Protein AF-A0A5E4IV40-F1 (afdb_monomer_lite)

Radius of gyration: 23.55 Å; chains: 1; bounding box: 46×29×74 Å

Structure (mmCIF, N/CA/C/O backbone):
data_AF-A0A5E4IV40-F1
#
_entry.id   AF-A0A5E4IV40-F1
#
loop_
_atom_site.group_PDB
_atom_site.id
_atom_site.type_symbol
_atom_site.label_atom_id
_atom_site.label_alt_id
_atom_site.label_comp_id
_atom_site.label_asym_id
_atom_site.label_entity_id
_atom_site.label_seq_id
_atom_site.pdbx_PDB_ins_code
_atom_site.Cartn_x
_atom_site.Cartn_y
_atom_site.Cartn_z
_atom_site.occupancy
_atom_site.B_iso_or_equiv
_atom_site.auth_seq_id
_atom_site.auth_comp_id
_atom_site.auth_asym_id
_atom_site.auth_atom_id
_atom_site.pdbx_PDB_model_num
ATOM 1 N N . MET A 1 1 ? -19.591 -18.361 14.832 1.00 48.00 1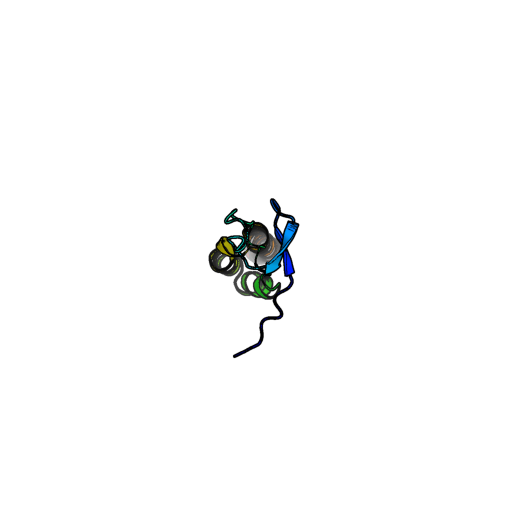 MET A N 1
ATOM 2 C CA . MET A 1 1 ? -19.425 -16.896 14.941 1.00 48.00 1 MET A CA 1
ATOM 3 C C . MET A 1 1 ? -18.053 -16.685 15.561 1.00 48.00 1 MET A C 1
ATOM 5 O O . MET A 1 1 ? -17.893 -17.111 16.696 1.00 48.00 1 MET A O 1
ATOM 9 N N . PRO A 1 2 ? -17.030 -16.241 14.809 1.00 50.62 2 PRO A N 1
ATOM 10 C CA . PRO A 1 2 ? -15.680 -16.160 15.350 1.00 50.62 2 PRO A CA 1
ATOM 11 C C . PRO A 1 2 ? -15.637 -15.061 16.412 1.00 50.62 2 PRO A C 1
ATOM 13 O O . PRO A 1 2 ? -16.055 -13.932 16.163 1.00 50.62 2 PRO A O 1
ATOM 16 N N . GLU A 1 3 ? -15.180 -15.424 17.605 1.00 53.84 3 GLU A N 1
ATOM 17 C CA . GLU A 1 3 ? -14.955 -14.494 18.701 1.00 53.84 3 GLU A CA 1
ATOM 18 C C . GLU A 1 3 ? -13.810 -13.548 18.326 1.00 53.84 3 GLU A C 1
ATOM 20 O O . GLU A 1 3 ? -12.628 -13.895 18.351 1.00 53.84 3 GLU A O 1
ATOM 25 N N . GLU A 1 4 ? -14.176 -12.336 17.920 1.00 58.66 4 GLU A N 1
ATOM 26 C CA . GLU A 1 4 ? -13.263 -11.210 17.803 1.00 58.66 4 GLU A CA 1
ATOM 27 C C . GLU A 1 4 ? -12.733 -10.905 19.208 1.00 58.66 4 GLU A C 1
ATOM 29 O O . GLU A 1 4 ? -13.474 -10.403 20.050 1.00 58.66 4 GLU A O 1
ATOM 34 N N . LYS A 1 5 ? -11.457 -11.210 19.482 1.00 55.06 5 LYS A N 1
ATOM 35 C CA . LYS A 1 5 ? -10.761 -10.728 20.686 1.00 55.06 5 LYS A CA 1
ATOM 36 C C . LYS A 1 5 ? -10.684 -9.198 20.631 1.00 55.06 5 LYS A C 1
ATOM 38 O O . LYS A 1 5 ? -9.691 -8.629 20.178 1.00 55.06 5 LYS A O 1
ATOM 43 N N . GLY A 1 6 ? -11.765 -8.535 21.032 1.00 65.25 6 GLY A N 1
ATOM 44 C CA . GLY A 1 6 ? -11.840 -7.093 21.192 1.00 65.25 6 GLY A CA 1
ATOM 45 C C . GLY A 1 6 ? -10.931 -6.687 22.340 1.00 65.25 6 GLY A C 1
ATOM 46 O O . GLY A 1 6 ? -11.158 -7.075 23.481 1.00 65.25 6 GLY A O 1
ATOM 47 N N . GLY A 1 7 ? -9.861 -5.953 22.037 1.00 84.31 7 GLY A N 1
ATOM 48 C CA . GLY A 1 7 ? -9.101 -5.266 23.079 1.00 84.31 7 GLY A CA 1
ATOM 49 C C . GLY A 1 7 ? -9.976 -4.217 23.767 1.00 84.31 7 GLY A C 1
ATOM 50 O O . GLY A 1 7 ? -10.994 -3.799 23.215 1.00 84.31 7 GLY A O 1
ATOM 51 N N . THR A 1 8 ? -9.575 -3.757 24.946 1.00 90.56 8 THR A N 1
ATOM 52 C CA . THR A 1 8 ? -10.209 -2.619 25.619 1.00 90.56 8 THR A CA 1
ATOM 53 C C . THR A 1 8 ? -9.346 -1.366 25.469 1.00 90.56 8 THR A C 1
ATOM 55 O O . THR A 1 8 ? -8.137 -1.434 25.234 1.00 90.56 8 THR A O 1
ATOM 58 N N . LYS A 1 9 ? -9.980 -0.195 25.524 1.00 92.12 9 LYS A N 1
ATOM 59 C CA . LYS A 1 9 ? -9.325 1.119 25.569 1.00 92.12 9 LYS A CA 1
ATOM 60 C C . LYS A 1 9 ? -9.985 1.971 26.647 1.00 92.12 9 LYS A C 1
ATOM 62 O O . LYS A 1 9 ? -11.107 1.692 27.060 1.00 92.12 9 LYS A O 1
ATOM 67 N N . TYR A 1 10 ? -9.318 3.034 27.075 1.00 95.00 10 TYR A N 1
ATOM 68 C CA . TYR A 1 10 ? -9.891 3.979 28.031 1.00 95.00 10 TYR A CA 1
ATOM 69 C C . TYR A 1 10 ? -10.547 5.152 27.308 1.00 95.00 10 TYR A C 1
ATOM 71 O O . TYR A 1 10 ? -10.017 5.666 26.322 1.00 95.00 10 TYR A O 1
ATOM 79 N N . CYS A 1 11 ? -11.707 5.579 27.804 1.00 95.94 11 CYS A N 1
ATOM 80 C CA . CYS A 1 11 ? -12.383 6.777 27.324 1.00 95.94 11 CYS A CA 1
ATOM 81 C C . CYS A 1 11 ? -11.500 8.011 27.554 1.00 95.94 11 CYS A C 1
ATOM 83 O O . CYS A 1 11 ? -11.114 8.288 28.690 1.00 95.94 11 CYS A O 1
ATOM 85 N N . SER A 1 12 ? -11.267 8.797 26.500 1.00 94.81 12 SER A N 1
ATOM 86 C CA . SER A 1 12 ? -10.452 10.022 26.552 1.00 94.81 12 SER A CA 1
ATOM 87 C C . SER A 1 12 ? -11.012 11.134 27.448 1.00 94.81 12 SER A C 1
ATOM 89 O O . SER A 1 12 ? -10.288 12.072 27.760 1.00 94.81 12 SER A O 1
ATOM 91 N N . ASN A 1 13 ? -12.286 11.046 27.851 1.00 95.94 13 ASN A N 1
ATOM 92 C CA . ASN A 1 13 ? -12.946 12.052 28.687 1.00 95.94 13 ASN A CA 1
ATOM 93 C C . ASN A 1 13 ? -13.137 11.599 30.145 1.00 95.94 13 ASN A C 1
ATOM 95 O O . ASN A 1 13 ? -12.755 12.304 31.068 1.00 95.94 13 ASN A O 1
ATOM 99 N N . CYS A 1 14 ? -13.743 10.427 30.370 1.00 96.69 14 CYS A N 1
ATOM 100 C CA . CYS A 1 14 ? -14.111 9.975 31.721 1.00 96.69 14 CYS A CA 1
ATOM 101 C C . CYS A 1 14 ? -13.218 8.866 32.295 1.00 96.69 14 CYS A C 1
ATOM 103 O O . CYS A 1 14 ? -13.449 8.437 33.421 1.00 96.69 14 CYS A O 1
ATOM 105 N N . GLY A 1 15 ? -12.256 8.346 31.524 1.00 94.62 15 GLY A N 1
ATOM 106 C CA . GLY A 1 15 ? -11.348 7.288 31.977 1.00 94.62 15 GLY A CA 1
ATOM 107 C C . GLY A 1 15 ? -11.985 5.904 32.152 1.00 94.62 15 GLY A C 1
ATOM 108 O O . GLY A 1 15 ? -11.312 4.988 32.606 1.00 94.62 15 GLY A O 1
ATOM 109 N N . ALA A 1 16 ? -13.260 5.715 31.793 1.00 95.94 16 ALA A N 1
ATOM 110 C CA . ALA A 1 16 ? -13.890 4.397 31.840 1.00 95.94 16 ALA A CA 1
ATOM 111 C C . ALA A 1 16 ? -13.254 3.437 30.820 1.00 95.94 16 ALA A C 1
ATOM 113 O O . ALA A 1 16 ? -12.992 3.832 29.681 1.00 95.94 16 ALA A O 1
ATOM 114 N N . GLU A 1 17 ? -13.061 2.178 31.212 1.00 94.69 17 GLU A N 1
ATOM 115 C CA . GLU A 1 17 ? -12.677 1.105 30.295 1.00 94.69 17 GLU A CA 1
ATOM 116 C C . GLU A 1 17 ? -13.856 0.756 29.374 1.00 94.69 17 GLU A C 1
ATOM 118 O O . GLU A 1 17 ? -14.987 0.552 29.827 1.00 94.69 17 GLU A O 1
ATOM 123 N N . ILE A 1 18 ? -13.598 0.754 28.068 1.00 93.44 18 ILE A N 1
ATOM 124 C CA . ILE A 1 18 ? -14.577 0.539 27.001 1.00 93.44 18 ILE A CA 1
ATOM 125 C C . ILE A 1 18 ? -13.993 -0.386 25.928 1.00 93.44 18 ILE A C 1
ATOM 127 O O . ILE A 1 18 ? -12.779 -0.558 25.822 1.00 93.44 18 ILE A O 1
ATOM 131 N N . ASP A 1 19 ? -14.854 -0.957 25.088 1.00 91.19 19 ASP A N 1
ATOM 132 C CA . ASP A 1 19 ? -14.426 -1.764 23.942 1.00 91.19 19 ASP A CA 1
ATOM 133 C C . ASP A 1 19 ? -13.541 -0.944 22.976 1.00 91.19 19 ASP A C 1
ATOM 135 O O . ASP A 1 19 ? -13.816 0.229 22.696 1.00 91.19 19 ASP A O 1
ATOM 139 N N . ALA A 1 20 ? -12.475 -1.539 22.430 1.00 89.62 20 ALA A N 1
ATOM 140 C CA . ALA A 1 20 ? -11.563 -0.850 21.514 1.00 89.62 20 ALA A CA 1
ATOM 141 C C . ALA A 1 20 ? -12.269 -0.303 20.262 1.00 89.62 20 ALA A C 1
ATOM 143 O O . ALA A 1 20 ? -11.868 0.738 19.730 1.00 89.62 20 ALA A O 1
ATOM 144 N N . LYS A 1 21 ? -13.339 -0.956 19.803 1.00 88.62 21 LYS A N 1
ATOM 145 C CA . LYS A 1 21 ? -14.142 -0.545 18.647 1.00 88.62 21 LYS A CA 1
ATOM 146 C C . LYS A 1 21 ? -15.272 0.414 19.014 1.00 88.62 21 LYS A C 1
ATOM 148 O O . LYS A 1 21 ? -15.930 0.915 18.103 1.00 88.62 21 LYS A O 1
ATOM 153 N N . ALA A 1 22 ? -15.487 0.712 20.298 1.00 90.69 22 ALA A N 1
ATOM 154 C CA . ALA A 1 22 ? -16.501 1.671 20.717 1.00 90.69 22 ALA A CA 1
ATOM 155 C C . ALA A 1 22 ? -16.239 3.040 20.068 1.00 90.69 22 ALA A C 1
ATOM 157 O O . ALA A 1 22 ? -15.171 3.638 20.249 1.00 90.69 22 ALA A O 1
ATOM 158 N N . VAL A 1 23 ? -17.225 3.510 19.299 1.00 92.75 23 VAL A N 1
ATOM 159 C CA . VAL A 1 23 ? -17.247 4.842 18.667 1.00 92.75 23 VAL A CA 1
ATOM 160 C C . VAL A 1 23 ? -17.848 5.879 19.614 1.00 92.75 23 VAL A C 1
ATOM 162 O O . VAL A 1 23 ? -17.511 7.052 19.533 1.00 92.75 23 VAL A O 1
ATOM 165 N N . VAL A 1 24 ? -18.699 5.456 20.549 1.00 94.62 24 VAL A N 1
ATOM 166 C CA . VAL A 1 24 ? -19.303 6.313 21.576 1.00 94.62 24 VAL A CA 1
ATOM 167 C C . VAL A 1 24 ? -19.120 5.643 22.931 1.00 94.62 24 VAL A C 1
ATOM 169 O O . VAL A 1 24 ? -19.359 4.443 23.065 1.00 94.62 24 VAL A O 1
ATOM 172 N N . CYS A 1 25 ? -18.678 6.400 23.936 1.00 96.00 25 CYS A N 1
ATOM 173 C CA . CYS A 1 25 ? -18.563 5.882 25.296 1.00 96.00 25 CYS A CA 1
ATOM 174 C C . CYS A 1 25 ? -19.964 5.656 25.899 1.00 96.00 25 CYS A C 1
ATOM 176 O O . CYS A 1 25 ? -20.707 6.628 26.039 1.00 96.00 25 CYS A O 1
ATOM 178 N N . PRO A 1 26 ? -20.326 4.436 26.344 1.00 94.62 26 PRO A N 1
ATOM 179 C CA . PRO A 1 26 ? -21.644 4.166 26.925 1.00 94.62 26 PRO A CA 1
ATOM 180 C C . PRO A 1 26 ? -21.842 4.807 28.308 1.00 94.62 26 PRO A C 1
ATOM 182 O O . PRO A 1 26 ? -22.965 4.860 28.796 1.00 94.62 26 PRO A O 1
ATOM 185 N N . LYS A 1 27 ? -20.768 5.293 28.953 1.00 95.62 27 LYS A N 1
ATOM 186 C CA . LYS A 1 27 ? -20.846 5.939 30.274 1.00 95.62 27 LYS A CA 1
ATOM 187 C C . LYS A 1 27 ? -21.048 7.451 30.218 1.00 95.62 27 LYS A C 1
ATOM 189 O O . LYS A 1 27 ? -21.723 7.987 31.084 1.00 95.62 27 LYS A O 1
ATOM 194 N N . CYS A 1 28 ? -20.439 8.143 29.254 1.00 96.69 28 CYS A N 1
ATOM 195 C CA . CYS A 1 28 ? -20.491 9.612 29.186 1.00 96.69 28 CYS A CA 1
ATOM 196 C C . CYS A 1 28 ? -20.967 10.177 27.842 1.00 96.69 28 CYS A C 1
ATOM 198 O O . CYS A 1 28 ? -21.125 11.386 27.727 1.00 96.69 28 CYS 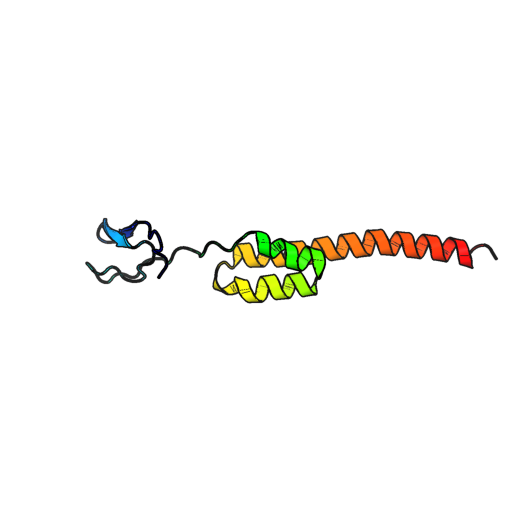A O 1
ATOM 200 N N . GLY A 1 29 ? -21.161 9.345 26.816 1.00 94.25 29 GLY A N 1
ATOM 201 C CA . GLY A 1 29 ? -21.667 9.771 25.508 1.00 94.25 29 GLY A CA 1
ATOM 202 C C . GLY A 1 29 ? -20.649 10.458 24.589 1.00 94.25 29 GLY A C 1
ATOM 203 O O . GLY A 1 29 ? -20.987 10.770 23.452 1.00 94.25 29 GLY A O 1
ATOM 204 N N . VAL A 1 30 ? -19.401 10.672 25.024 1.00 96.69 30 VAL A N 1
ATOM 205 C CA . VAL A 1 30 ? -18.372 11.309 24.180 1.00 96.69 30 VAL A CA 1
ATOM 206 C C . VAL A 1 30 ? -17.893 10.356 23.083 1.00 96.69 30 VAL A C 1
ATOM 208 O O . VAL A 1 30 ? -17.581 9.189 23.349 1.00 96.69 30 VAL A O 1
ATOM 211 N N . ALA A 1 31 ? -17.803 10.872 21.853 1.00 94.81 31 ALA A N 1
ATOM 212 C CA . ALA A 1 31 ? -17.273 10.152 20.701 1.00 94.81 31 ALA A CA 1
ATOM 213 C C . ALA A 1 31 ? -15.795 9.785 20.901 1.00 94.81 31 ALA A C 1
ATOM 215 O O . ALA A 1 31 ? -15.010 10.549 21.459 1.00 94.81 31 ALA A O 1
ATOM 216 N N . GLN A 1 32 ? -15.416 8.598 20.448 1.00 94.81 32 GLN A N 1
ATOM 217 C CA . GLN A 1 32 ? -14.085 8.032 20.598 1.00 94.81 32 GLN A CA 1
ATOM 218 C C . GLN A 1 32 ? -13.485 7.758 19.225 1.00 94.81 32 GLN A C 1
ATOM 220 O O . GLN A 1 32 ? -14.184 7.385 18.281 1.00 94.81 32 GLN A O 1
ATOM 225 N N . HIS A 1 33 ? -12.165 7.901 19.123 1.00 89.12 33 HIS A N 1
ATOM 226 C CA . HIS A 1 33 ? -11.456 7.567 17.897 1.00 89.12 33 HIS A CA 1
ATOM 227 C C . HIS A 1 33 ? -11.583 6.062 17.620 1.00 89.12 33 HIS A C 1
ATOM 229 O O . HIS A 1 33 ? -11.307 5.226 18.493 1.00 89.12 33 HIS A O 1
ATOM 235 N N . LYS A 1 34 ? -12.039 5.716 16.415 1.00 83.56 34 LYS A N 1
ATOM 236 C CA . LYS A 1 34 ? -12.073 4.332 15.946 1.00 83.56 34 LYS A CA 1
ATOM 237 C C . LYS A 1 34 ? -10.642 3.937 15.565 1.00 83.56 34 LYS A C 1
ATOM 239 O O . LYS A 1 34 ? -10.033 4.664 14.790 1.00 83.56 34 LYS A O 1
ATOM 244 N N . PRO A 1 35 ? -10.100 2.826 16.087 1.00 81.62 35 PRO A N 1
ATOM 245 C CA . PRO A 1 35 ? -8.775 2.377 15.687 1.00 81.62 35 PRO A CA 1
ATOM 246 C C . PRO A 1 35 ? -8.764 2.026 14.196 1.00 81.62 35 PRO A C 1
ATOM 248 O O . PRO A 1 35 ? -9.715 1.414 13.699 1.00 81.62 35 PRO A O 1
ATOM 251 N N . ASP A 1 36 ? -7.680 2.389 13.508 1.00 84.81 36 ASP A N 1
ATOM 252 C CA . ASP A 1 36 ? -7.453 1.989 12.121 1.00 84.81 36 ASP A CA 1
ATOM 253 C C . ASP A 1 36 ? -7.504 0.469 11.989 1.00 84.81 36 ASP A C 1
ATOM 255 O O . ASP A 1 36 ? -6.953 -0.283 12.805 1.00 84.81 36 ASP A O 1
ATOM 259 N N . GLU A 1 37 ? -8.143 -0.004 10.925 1.00 86.56 37 GLU A N 1
ATOM 260 C CA . GLU A 1 37 ? -8.241 -1.432 10.705 1.00 86.56 37 GLU A CA 1
ATOM 261 C C . GLU A 1 37 ? -6.904 -1.978 10.193 1.00 86.56 37 GLU A C 1
ATOM 263 O O . GLU A 1 37 ? -6.247 -1.412 9.309 1.00 86.56 37 GLU A O 1
ATOM 268 N N . LYS A 1 38 ? -6.475 -3.110 10.757 1.00 86.94 38 LYS A N 1
ATOM 269 C CA . LYS A 1 38 ? -5.256 -3.782 10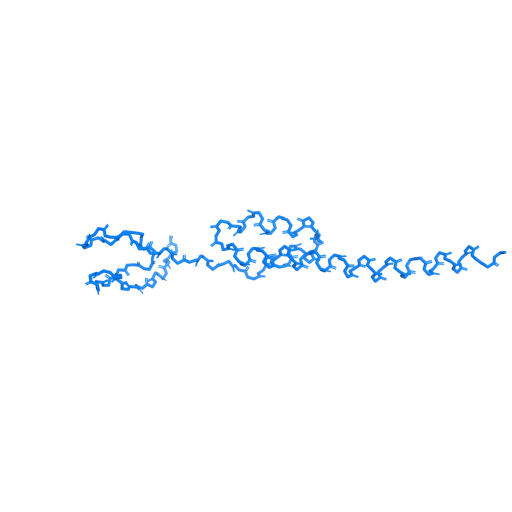.309 1.00 86.94 38 LYS A CA 1
ATOM 270 C C . LYS A 1 38 ? -5.517 -4.443 8.962 1.00 86.94 38 LYS A C 1
ATOM 272 O O . LYS A 1 38 ? -6.061 -5.538 8.880 1.00 86.94 38 LYS A O 1
ATOM 277 N N . VAL A 1 39 ? -5.081 -3.789 7.894 1.00 89.31 39 VAL A N 1
ATOM 278 C CA . VAL A 1 39 ? -5.080 -4.379 6.554 1.00 89.31 39 VAL A CA 1
ATOM 279 C C . VAL A 1 39 ? -3.898 -5.345 6.429 1.00 89.31 39 VAL A C 1
ATOM 281 O O . VAL A 1 39 ? -2.769 -4.995 6.776 1.00 89.31 39 VAL A O 1
ATOM 284 N N . SER A 1 40 ? -4.125 -6.558 5.926 1.00 91.00 40 SER A N 1
ATOM 285 C CA . SER A 1 40 ? -3.079 -7.574 5.736 1.00 91.00 40 SER A CA 1
ATOM 286 C C . SER A 1 40 ? -2.019 -7.138 4.720 1.00 91.00 40 SER A C 1
ATOM 288 O O . SER A 1 40 ? -2.325 -6.504 3.712 1.00 91.00 40 SER A O 1
ATOM 290 N N . SER A 1 41 ? -0.757 -7.512 4.948 1.00 90.75 41 SER A N 1
ATOM 291 C CA . SER A 1 41 ? 0.337 -7.219 4.005 1.00 90.75 41 SER A CA 1
ATOM 292 C C . SER A 1 41 ? 0.290 -8.064 2.724 1.00 90.75 41 SER A C 1
ATOM 294 O O . SER A 1 41 ? 0.983 -7.743 1.768 1.00 90.75 41 SER A O 1
ATOM 296 N N . LEU A 1 42 ? -0.570 -9.087 2.647 1.00 93.88 42 LEU A N 1
ATOM 297 C CA . LEU A 1 42 ? -0.763 -9.880 1.424 1.00 93.88 42 LEU A CA 1
ATOM 298 C C . LEU A 1 42 ? -1.254 -9.044 0.235 1.00 93.88 42 LEU A C 1
ATOM 300 O O . LEU A 1 42 ? -1.026 -9.416 -0.910 1.00 93.88 42 LEU A O 1
ATOM 304 N N . TRP A 1 43 ? -1.872 -7.889 0.485 1.00 94.69 43 TRP A N 1
ATOM 305 C CA . TRP A 1 43 ? -2.319 -6.989 -0.575 1.00 94.69 43 TRP A CA 1
ATOM 306 C C . TRP A 1 43 ? -1.194 -6.448 -1.464 1.00 94.69 43 TRP A C 1
ATOM 308 O O . TRP A 1 43 ? -1.489 -6.018 -2.571 1.00 94.69 43 TRP A O 1
ATOM 318 N N . TYR A 1 44 ? 0.076 -6.518 -1.043 1.00 93.88 44 TYR A N 1
ATOM 319 C CA . TYR A 1 44 ? 1.223 -6.186 -1.899 1.00 93.88 44 TYR A CA 1
ATOM 320 C C . TYR A 1 44 ? 1.470 -7.212 -3.018 1.00 93.88 44 TYR A C 1
ATOM 322 O O . TYR A 1 44 ? 2.121 -6.886 -4.007 1.00 93.88 44 TYR A O 1
ATOM 330 N N . LEU A 1 45 ? 0.920 -8.427 -2.914 1.00 93.94 45 LEU A N 1
ATOM 331 C CA . LEU A 1 45 ? 1.024 -9.432 -3.976 1.00 93.94 45 LEU A CA 1
ATOM 332 C C . LEU A 1 45 ? 0.215 -9.032 -5.216 1.00 93.94 45 LEU A C 1
ATOM 334 O O . LEU A 1 45 ? 0.611 -9.329 -6.336 1.00 93.94 45 LEU A O 1
ATOM 338 N N . VAL A 1 46 ? -0.892 -8.311 -5.035 1.00 95.00 46 VAL A N 1
ATOM 339 C CA . VAL A 1 46 ? -1.740 -7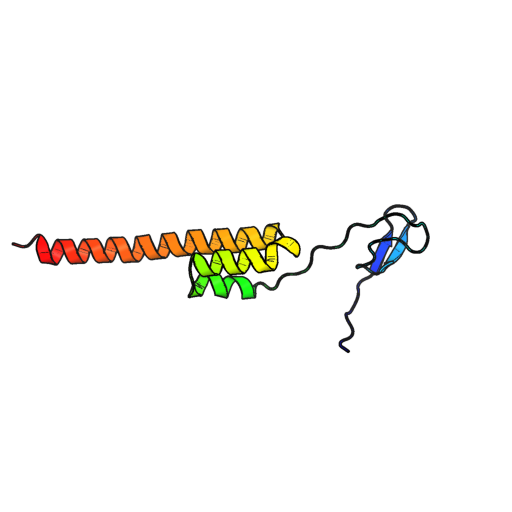.859 -6.146 1.00 95.00 46 VAL A CA 1
ATOM 340 C C . VAL A 1 46 ? -0.972 -6.934 -7.111 1.00 95.00 46 VAL A C 1
ATOM 342 O O . VAL A 1 46 ? -0.883 -7.273 -8.289 1.00 95.00 46 VAL A O 1
ATOM 345 N N . PRO A 1 47 ? -0.350 -5.819 -6.673 1.00 93.69 47 PRO A N 1
ATOM 346 C CA . PRO A 1 47 ? 0.509 -5.010 -7.538 1.00 93.69 47 PRO A CA 1
ATOM 347 C C . PRO A 1 47 ? 1.764 -5.741 -8.025 1.00 93.69 47 PRO A C 1
ATOM 349 O O . PRO A 1 47 ? 2.279 -5.402 -9.085 1.00 93.69 47 PRO A O 1
ATOM 352 N N . LEU A 1 48 ? 2.264 -6.737 -7.289 1.00 92.25 48 LEU A N 1
ATOM 353 C CA . LEU A 1 48 ? 3.422 -7.520 -7.724 1.00 92.25 48 LEU A CA 1
ATOM 354 C C . LEU A 1 48 ? 3.119 -8.334 -8.996 1.00 92.25 48 LEU A C 1
ATOM 356 O O . LEU A 1 48 ? 3.942 -8.352 -9.907 1.00 92.25 48 LEU A O 1
ATOM 360 N N . PHE A 1 49 ? 1.942 -8.968 -9.075 1.00 93.12 49 PHE A N 1
ATOM 361 C CA . PHE A 1 49 ? 1.545 -9.797 -10.224 1.00 93.12 49 PHE A CA 1
ATOM 362 C C . PHE A 1 49 ? 0.809 -9.026 -11.325 1.00 93.12 49 PHE A C 1
ATOM 364 O O . PHE A 1 49 ? 0.960 -9.342 -12.501 1.00 93.12 49 PHE A O 1
ATOM 371 N N . PHE A 1 50 ? 0.023 -8.011 -10.962 1.00 93.00 50 PHE A N 1
ATOM 372 C CA . PHE A 1 50 ? -0.824 -7.257 -11.896 1.00 93.00 50 PHE A CA 1
ATOM 373 C C . PHE A 1 50 ? -0.324 -5.822 -12.141 1.00 93.00 50 PHE A C 1
ATOM 375 O O . PHE A 1 50 ? -1.044 -4.995 -12.708 1.00 93.00 50 PHE A O 1
ATOM 382 N N . GLY A 1 51 ? 0.895 -5.508 -11.691 1.00 91.75 51 GLY A N 1
ATOM 383 C CA . GLY A 1 51 ? 1.560 -4.223 -11.895 1.00 91.75 51 GLY A CA 1
ATOM 384 C C . GLY A 1 51 ? 0.730 -3.033 -11.413 1.00 91.75 51 GLY A C 1
ATOM 385 O O . GLY A 1 51 ? 0.126 -3.041 -10.336 1.00 91.75 51 GLY A O 1
ATOM 386 N N . PHE A 1 52 ? 0.675 -1.999 -12.250 1.00 92.94 52 PHE A N 1
ATOM 387 C CA . PHE A 1 52 ? -0.040 -0.759 -11.966 1.00 92.94 52 PHE A CA 1
ATOM 388 C C . PHE A 1 52 ? -1.540 -0.966 -11.709 1.00 92.94 52 PHE A C 1
ATOM 390 O O . PHE A 1 52 ? -2.074 -0.421 -10.741 1.00 92.94 52 PHE A O 1
ATOM 397 N N . ILE A 1 53 ? -2.209 -1.798 -12.518 1.00 94.69 53 ILE A N 1
ATOM 398 C CA . ILE A 1 53 ? -3.636 -2.112 -12.342 1.00 94.69 53 ILE A CA 1
ATOM 399 C C . ILE A 1 53 ? -3.860 -2.788 -10.989 1.00 94.69 53 ILE A C 1
ATOM 401 O O . ILE A 1 53 ? -4.759 -2.402 -10.240 1.00 94.69 53 ILE A O 1
ATOM 405 N N . GLY A 1 54 ? -2.984 -3.728 -10.628 1.00 94.75 54 GLY A N 1
ATOM 406 C CA . GLY A 1 54 ? -3.000 -4.354 -9.310 1.00 94.75 54 GLY A CA 1
ATOM 407 C C . GLY A 1 54 ? -2.826 -3.355 -8.164 1.00 94.75 54 GLY A C 1
ATOM 408 O O . GLY A 1 54 ? -3.498 -3.470 -7.139 1.00 94.75 54 GLY A O 1
ATOM 409 N N . GLY A 1 55 ? -1.980 -2.340 -8.349 1.00 95.12 55 GLY A N 1
ATOM 410 C CA . GLY A 1 55 ? -1.784 -1.252 -7.386 1.00 95.12 55 GLY A CA 1
ATOM 411 C C . GLY A 1 55 ? -3.036 -0.403 -7.173 1.00 95.12 55 GLY A C 1
ATOM 412 O O . GLY A 1 55 ? -3.389 -0.118 -6.028 1.00 95.12 55 GLY A O 1
ATOM 413 N N . ILE A 1 56 ? -3.746 -0.050 -8.251 1.00 96.06 56 ILE A N 1
ATOM 414 C CA . ILE A 1 56 ? -5.015 0.694 -8.168 1.00 96.06 56 ILE A CA 1
ATOM 415 C C . ILE A 1 56 ? -6.073 -0.127 -7.429 1.00 96.06 56 ILE A C 1
ATOM 417 O O . ILE A 1 56 ? -6.731 0.400 -6.533 1.00 96.06 56 ILE A O 1
ATOM 421 N N . VAL A 1 57 ? -6.220 -1.413 -7.764 1.00 96.19 57 VAL A N 1
ATOM 422 C CA . VAL A 1 57 ? -7.202 -2.302 -7.119 1.00 96.19 57 VAL A CA 1
ATOM 423 C C . VAL A 1 57 ? -6.898 -2.459 -5.629 1.00 96.19 57 VAL A C 1
ATOM 425 O O . VAL A 1 57 ? -7.789 -2.281 -4.796 1.00 96.19 57 VAL A O 1
ATOM 428 N N . ALA A 1 58 ? -5.636 -2.727 -5.277 1.00 95.75 58 ALA A N 1
ATOM 429 C CA . ALA A 1 58 ? -5.210 -2.855 -3.885 1.00 95.75 58 ALA A CA 1
ATOM 430 C C . ALA A 1 58 ? -5.461 -1.570 -3.081 1.00 95.75 58 ALA A C 1
ATOM 432 O O . ALA A 1 58 ? -5.881 -1.635 -1.925 1.00 95.75 58 ALA A O 1
ATOM 433 N N . TRP A 1 59 ? -5.260 -0.401 -3.689 1.00 96.38 59 TRP A N 1
ATOM 434 C CA . TRP A 1 59 ? -5.576 0.878 -3.062 1.00 96.38 59 TRP A CA 1
ATOM 435 C C . TRP A 1 59 ? -7.081 1.095 -2.900 1.00 96.38 59 TRP A C 1
ATOM 437 O O . TRP A 1 59 ? -7.531 1.389 -1.794 1.00 96.38 59 TRP A O 1
ATOM 447 N N . ALA A 1 60 ? -7.865 0.907 -3.964 1.00 95.62 60 ALA A N 1
ATOM 448 C CA . ALA A 1 60 ? -9.293 1.217 -3.980 1.00 95.62 60 ALA A CA 1
ATOM 449 C C . ALA A 1 60 ? -10.082 0.426 -2.926 1.00 95.62 60 ALA A C 1
ATOM 451 O O . ALA A 1 60 ? -10.971 0.984 -2.290 1.00 95.62 60 ALA A O 1
ATOM 452 N N . VAL A 1 61 ? -9.720 -0.840 -2.701 1.00 94.75 61 VAL A N 1
ATOM 453 C CA . VAL A 1 61 ? -10.375 -1.712 -1.711 1.00 94.75 61 VAL A CA 1
ATOM 454 C C . VAL A 1 61 ? -9.980 -1.359 -0.270 1.00 94.75 61 VAL A C 1
ATOM 456 O O . VAL A 1 61 ? -10.762 -1.565 0.655 1.00 94.75 61 VAL A O 1
ATOM 459 N N . ASN A 1 62 ? -8.773 -0.827 -0.051 1.00 94.88 62 ASN A N 1
ATOM 460 C CA . ASN A 1 62 ? -8.239 -0.592 1.296 1.00 94.88 62 ASN A CA 1
ATOM 461 C C . ASN A 1 62 ? -8.242 0.883 1.730 1.00 94.88 62 ASN A C 1
ATOM 463 O O . ASN A 1 62 ? -7.948 1.157 2.897 1.00 94.88 62 ASN A O 1
ATOM 467 N N . LYS A 1 63 ? -8.582 1.823 0.836 1.00 93.56 63 LYS A N 1
ATOM 468 C CA . LYS A 1 63 ? -8.517 3.274 1.089 1.00 93.56 63 LYS A CA 1
ATOM 469 C C . LYS A 1 63 ? -9.331 3.716 2.311 1.00 93.56 63 LYS A C 1
ATOM 471 O O . LYS A 1 63 ? -8.870 4.574 3.055 1.00 93.56 63 LYS A O 1
ATOM 476 N N . ASP A 1 64 ? -10.484 3.089 2.541 1.00 91.12 64 ASP A N 1
ATOM 477 C CA . ASP A 1 64 ? -11.411 3.466 3.616 1.00 91.12 64 ASP A CA 1
ATOM 478 C C . ASP A 1 64 ? -11.080 2.766 4.947 1.00 91.12 64 ASP A C 1
ATOM 480 O O . ASP A 1 64 ? -11.526 3.192 6.009 1.00 91.12 64 ASP A O 1
ATOM 484 N N . ARG A 1 65 ? -10.281 1.688 4.905 1.00 89.69 65 ARG A N 1
ATOM 485 C CA . ARG A 1 65 ? -9.888 0.893 6.084 1.00 89.69 65 ARG A CA 1
ATOM 486 C C . ARG A 1 65 ? -8.599 1.402 6.715 1.00 89.69 65 ARG A C 1
ATOM 488 O O . ARG A 1 65 ? -8.477 1.440 7.936 1.00 89.69 65 ARG A O 1
ATOM 495 N N . ASN A 1 66 ? -7.622 1.731 5.869 1.00 91.69 66 ASN A N 1
ATOM 496 C CA . ASN A 1 66 ? -6.319 2.239 6.276 1.00 91.69 66 ASN A CA 1
ATOM 497 C C . ASN A 1 66 ? -5.691 3.034 5.120 1.00 91.69 66 ASN A C 1
ATOM 499 O O . ASN A 1 66 ? -4.925 2.500 4.310 1.00 91.69 66 ASN A O 1
ATOM 503 N N . ALA A 1 67 ? -6.026 4.322 5.048 1.00 89.69 67 ALA A N 1
ATOM 504 C CA . ALA A 1 67 ? -5.542 5.233 4.016 1.00 89.69 67 ALA A CA 1
ATOM 505 C C . ALA A 1 67 ? -4.004 5.256 3.852 1.00 89.69 67 ALA A C 1
ATOM 507 O O . ALA A 1 67 ? -3.543 5.159 2.706 1.00 89.69 67 ALA A O 1
ATOM 508 N N . PRO A 1 68 ? -3.179 5.335 4.923 1.00 90.88 68 PRO A N 1
ATOM 509 C CA . PRO A 1 68 ? -1.730 5.371 4.746 1.00 90.88 68 PRO A CA 1
ATOM 510 C C . PRO A 1 68 ? -1.192 4.051 4.183 1.00 90.88 68 PRO A C 1
ATOM 512 O O . PRO A 1 68 ? -0.380 4.065 3.256 1.00 90.88 68 PRO A O 1
ATOM 515 N N . LYS A 1 69 ? -1.688 2.898 4.652 1.00 92.06 69 LYS A N 1
ATOM 516 C CA . LYS A 1 69 ? -1.241 1.602 4.125 1.00 92.06 69 LYS A CA 1
ATOM 517 C C . LYS A 1 69 ? -1.696 1.381 2.680 1.00 92.06 69 LYS A C 1
ATOM 519 O O . LYS A 1 69 ? -0.902 0.894 1.879 1.00 92.06 69 LYS A O 1
ATOM 524 N N . ALA A 1 70 ? -2.919 1.779 2.327 1.00 93.56 70 ALA A N 1
ATOM 525 C CA . ALA A 1 70 ? -3.424 1.703 0.956 1.00 93.56 70 ALA A CA 1
ATOM 526 C C . ALA A 1 70 ? -2.568 2.534 -0.013 1.00 93.56 70 ALA A C 1
ATOM 528 O O . ALA A 1 70 ? -2.236 2.074 -1.107 1.00 93.56 70 ALA A O 1
ATOM 529 N N . ARG A 1 71 ? -2.162 3.746 0.387 1.00 94.50 71 ARG A N 1
ATOM 530 C CA . ARG A 1 71 ? -1.299 4.611 -0.431 1.00 94.50 71 ARG A CA 1
ATOM 531 C C . ARG A 1 71 ? 0.065 3.970 -0.697 1.00 94.50 71 ARG A C 1
ATOM 533 O O . ARG A 1 71 ? 0.543 4.023 -1.828 1.00 94.50 71 ARG A O 1
ATOM 540 N N . ASN A 1 72 ? 0.656 3.314 0.300 1.00 94.06 72 ASN A N 1
ATOM 541 C CA . ASN A 1 72 ? 1.933 2.617 0.132 1.00 94.06 72 ASN A CA 1
ATOM 542 C C . ASN A 1 72 ? 1.834 1.439 -0.854 1.00 94.06 72 ASN A C 1
ATOM 544 O O . ASN A 1 72 ? 2.771 1.220 -1.617 1.00 94.06 72 ASN A O 1
ATOM 548 N N . MET A 1 73 ? 0.702 0.724 -0.900 1.00 93.69 73 MET A N 1
ATOM 549 C CA . MET A 1 73 ? 0.470 -0.347 -1.885 1.00 93.69 73 MET A CA 1
ATOM 550 C C . MET A 1 73 ? 0.436 0.186 -3.324 1.00 93.69 73 MET A C 1
ATOM 552 O O . MET A 1 73 ? 1.029 -0.422 -4.215 1.00 93.69 73 MET A O 1
ATOM 556 N N . LEU A 1 74 ? -0.214 1.336 -3.549 1.00 95.06 74 LEU A N 1
ATOM 557 C CA . LEU A 1 74 ? -0.258 1.982 -4.866 1.00 95.06 74 LEU A CA 1
ATOM 558 C C . LEU A 1 74 ? 1.129 2.446 -5.310 1.00 95.06 74 LEU A C 1
ATOM 560 O O . LEU A 1 74 ? 1.547 2.162 -6.430 1.00 95.06 74 LEU A O 1
ATOM 564 N N . ILE A 1 75 ? 1.846 3.138 -4.419 1.00 95.19 75 ILE A N 1
ATOM 565 C CA . ILE A 1 75 ? 3.200 3.635 -4.691 1.00 95.19 75 ILE A CA 1
ATOM 566 C C . ILE A 1 75 ? 4.131 2.468 -5.016 1.00 95.19 75 ILE A C 1
ATOM 568 O O . ILE A 1 75 ? 4.856 2.527 -6.006 1.00 95.19 75 ILE A O 1
ATOM 572 N N . PHE A 1 76 ? 4.067 1.388 -4.234 1.00 95.25 76 PHE A N 1
ATOM 573 C CA . PHE A 1 76 ? 4.827 0.174 -4.509 1.00 95.25 76 PHE A CA 1
ATOM 574 C C . PHE A 1 76 ? 4.523 -0.380 -5.906 1.00 95.25 76 PHE A C 1
ATOM 576 O O . PHE A 1 76 ? 5.453 -0.641 -6.663 1.00 95.25 76 PHE A O 1
ATOM 583 N N . GLY A 1 77 ? 3.244 -0.492 -6.281 1.00 94.19 77 GLY A N 1
ATOM 584 C CA . GLY A 1 77 ? 2.851 -0.969 -7.609 1.00 94.19 77 GLY A CA 1
ATOM 585 C C . GLY A 1 77 ? 3.361 -0.091 -8.753 1.00 94.19 77 GLY A C 1
ATOM 586 O O . GLY A 1 77 ? 3.840 -0.616 -9.756 1.00 94.19 77 GLY A O 1
ATOM 587 N N . ILE A 1 78 ? 3.317 1.236 -8.598 1.00 95.75 78 ILE A N 1
ATOM 588 C CA . ILE A 1 78 ? 3.847 2.184 -9.592 1.00 95.75 78 ILE A CA 1
ATOM 589 C C . ILE A 1 78 ? 5.363 2.020 -9.735 1.00 95.75 78 ILE A C 1
ATOM 591 O O . ILE A 1 78 ? 5.852 1.826 -10.846 1.00 95.75 78 ILE A O 1
ATOM 595 N N . ILE A 1 79 ? 6.101 2.055 -8.622 1.00 96.06 79 ILE A N 1
ATOM 596 C CA . ILE A 1 79 ? 7.566 1.946 -8.622 1.00 96.06 79 ILE A CA 1
ATOM 597 C C . ILE A 1 79 ? 8.002 0.606 -9.214 1.00 96.06 79 ILE A C 1
ATOM 599 O O . ILE A 1 79 ? 8.851 0.577 -10.100 1.00 96.06 79 ILE A O 1
ATOM 603 N N . TRP A 1 80 ? 7.391 -0.494 -8.771 1.00 94.94 80 TRP A N 1
ATOM 604 C CA . TRP A 1 80 ? 7.686 -1.831 -9.277 1.00 94.94 80 TRP A CA 1
ATOM 605 C C . TRP A 1 80 ? 7.445 -1.933 -10.786 1.00 94.94 80 TRP A C 1
ATOM 607 O O . TRP A 1 80 ? 8.299 -2.429 -11.517 1.00 94.94 80 TRP A O 1
ATOM 617 N N . THR A 1 81 ? 6.324 -1.390 -11.267 1.00 93.62 81 THR A N 1
ATOM 618 C CA . THR A 1 81 ? 6.004 -1.382 -12.701 1.00 93.62 81 THR A CA 1
ATOM 619 C C . THR A 1 81 ? 7.030 -0.579 -13.497 1.00 93.62 81 THR A C 1
ATOM 621 O O . THR A 1 81 ? 7.501 -1.055 -14.525 1.00 93.62 81 THR A O 1
ATOM 624 N N . ILE A 1 82 ? 7.422 0.606 -13.018 1.00 94.88 82 ILE A N 1
ATOM 625 C CA . ILE A 1 82 ? 8.445 1.433 -13.673 1.00 94.88 82 ILE A CA 1
ATOM 626 C C . ILE A 1 82 ? 9.782 0.688 -13.736 1.00 94.88 82 ILE A C 1
ATOM 628 O O . ILE A 1 82 ? 10.406 0.662 -14.792 1.00 94.88 82 ILE A O 1
ATOM 632 N N . ILE A 1 83 ? 10.201 0.040 -12.645 1.00 94.81 83 ILE A N 1
ATOM 633 C CA . ILE A 1 83 ? 11.444 -0.745 -12.604 1.00 94.81 83 ILE A CA 1
ATOM 634 C C . ILE A 1 83 ? 11.410 -1.862 -13.652 1.00 94.81 83 ILE A C 1
ATOM 636 O O . ILE A 1 83 ? 12.342 -1.977 -14.442 1.00 94.81 83 ILE A O 1
ATOM 640 N N . VAL A 1 84 ? 10.331 -2.648 -13.704 1.00 91.81 84 VAL A N 1
ATOM 641 C CA . VAL A 1 84 ? 10.169 -3.727 -14.692 1.00 91.81 84 VAL A CA 1
ATOM 642 C C . VAL A 1 84 ? 10.204 -3.160 -16.115 1.00 91.81 84 VAL A C 1
ATOM 644 O O . VAL A 1 84 ? 10.963 -3.643 -16.950 1.00 91.81 84 VAL A O 1
ATOM 647 N N . VAL A 1 85 ? 9.459 -2.091 -16.399 1.00 92.50 85 VAL A N 1
ATOM 648 C CA . VAL A 1 85 ? 9.432 -1.472 -17.734 1.00 92.50 85 VAL A CA 1
ATOM 649 C C . VAL A 1 85 ? 10.801 -0.926 -18.142 1.00 92.50 85 VAL A C 1
ATOM 651 O O . VAL A 1 85 ? 11.191 -1.105 -19.291 1.00 92.50 85 VAL A O 1
ATOM 654 N N . ILE A 1 86 ? 11.557 -0.306 -17.233 1.00 94.62 86 ILE A N 1
ATOM 655 C CA . ILE A 1 86 ? 12.909 0.188 -17.530 1.00 94.62 86 ILE A CA 1
ATOM 656 C C . ILE A 1 86 ? 13.858 -0.982 -17.795 1.00 94.62 86 ILE A C 1
ATOM 658 O O . ILE A 1 86 ? 14.548 -0.979 -18.812 1.00 94.62 86 ILE A O 1
ATOM 662 N N . LEU A 1 87 ? 13.878 -1.991 -16.919 1.00 92.25 87 LEU A N 1
ATOM 663 C CA . LEU A 1 87 ? 14.773 -3.140 -17.059 1.00 92.25 87 LEU A CA 1
ATOM 664 C C . LEU A 1 87 ? 14.518 -3.874 -18.377 1.00 92.25 87 LEU A C 1
ATOM 666 O O . LEU A 1 87 ? 15.429 -4.000 -19.189 1.00 92.25 87 LEU A O 1
ATOM 670 N N . PHE A 1 88 ? 13.276 -4.287 -18.632 1.00 92.00 88 PHE A N 1
ATOM 671 C CA . PHE A 1 88 ? 12.937 -5.032 -19.845 1.00 92.00 88 PHE A CA 1
ATOM 672 C C . PHE A 1 88 ? 12.910 -4.150 -21.097 1.00 92.00 88 PHE A C 1
ATOM 674 O O . PHE A 1 88 ? 13.282 -4.613 -22.173 1.00 92.00 88 PHE A O 1
ATOM 681 N N . GLY A 1 89 ? 12.516 -2.882 -20.978 1.00 91.19 89 GLY A N 1
ATOM 682 C CA . GLY A 1 89 ? 12.458 -1.940 -22.094 1.00 91.19 89 GLY A CA 1
ATOM 683 C C . GLY A 1 89 ? 13.839 -1.596 -22.641 1.00 91.19 89 GLY A C 1
ATOM 684 O O . GLY A 1 89 ? 14.043 -1.661 -23.850 1.00 91.19 89 GLY A O 1
ATOM 685 N N . VAL A 1 90 ? 14.816 -1.304 -21.775 1.00 91.94 90 VAL A N 1
ATOM 686 C CA . VAL A 1 90 ? 16.195 -1.034 -22.218 1.00 91.94 90 VAL A CA 1
ATOM 687 C C . VAL A 1 90 ? 16.826 -2.293 -22.814 1.00 91.94 90 VAL A C 1
ATOM 689 O O . VAL A 1 90 ? 17.465 -2.208 -23.862 1.00 91.94 90 VAL A O 1
ATOM 692 N N . SER A 1 91 ? 16.597 -3.471 -22.216 1.00 89.94 91 SER A N 1
ATOM 693 C CA . SER A 1 91 ? 17.047 -4.743 -22.799 1.00 89.94 91 SER A CA 1
ATOM 694 C C . SER A 1 91 ? 16.453 -4.979 -24.189 1.00 89.94 91 SER A C 1
ATOM 696 O O . SER A 1 91 ? 17.177 -5.327 -25.118 1.00 89.94 91 SER A O 1
ATOM 698 N N . PHE A 1 92 ? 15.150 -4.750 -24.355 1.00 92.12 92 PHE A N 1
ATOM 699 C CA . PHE A 1 92 ? 14.460 -4.916 -25.630 1.00 92.12 92 PHE A CA 1
ATOM 700 C C . PHE A 1 92 ? 14.987 -3.949 -26.698 1.00 92.12 92 PHE A C 1
ATOM 702 O O . PHE A 1 92 ? 15.292 -4.373 -27.811 1.00 92.12 92 PHE A O 1
ATOM 709 N N . LEU A 1 93 ? 15.177 -2.673 -26.351 1.00 90.50 93 LEU A N 1
ATOM 710 C CA . LEU A 1 93 ? 15.742 -1.672 -27.259 1.00 90.50 93 LEU A CA 1
ATOM 711 C C . LEU A 1 93 ? 17.180 -2.009 -27.681 1.00 90.50 93 LEU A C 1
ATOM 713 O O . LEU A 1 93 ? 17.512 -1.869 -28.856 1.00 90.50 93 LEU A O 1
ATOM 717 N N . ALA A 1 94 ? 18.019 -2.493 -26.761 1.00 90.62 94 ALA A N 1
ATOM 718 C CA . ALA A 1 94 ? 19.389 -2.905 -27.072 1.00 90.62 94 ALA A CA 1
ATOM 719 C C . ALA A 1 94 ? 19.435 -4.102 -28.041 1.00 90.62 94 ALA A C 1
ATOM 721 O O . ALA A 1 94 ? 20.245 -4.125 -28.972 1.00 90.62 94 ALA A O 1
ATOM 722 N N . ILE A 1 95 ? 18.537 -5.077 -27.857 1.00 90.69 95 ILE A N 1
ATOM 723 C CA . ILE A 1 95 ? 18.399 -6.229 -28.759 1.00 90.69 95 ILE A CA 1
ATOM 724 C C . ILE A 1 95 ? 17.942 -5.764 -30.147 1.00 90.69 95 ILE A C 1
ATOM 726 O O . ILE A 1 95 ? 18.548 -6.145 -31.145 1.00 90.69 95 ILE A O 1
ATOM 730 N N . LEU A 1 96 ? 16.926 -4.897 -30.223 1.00 91.44 96 LEU A N 1
ATOM 731 C CA . LEU A 1 96 ? 16.460 -4.342 -31.496 1.00 91.44 96 LEU A CA 1
ATOM 732 C C . LEU A 1 96 ? 17.568 -3.571 -32.227 1.00 91.44 96 LEU A C 1
ATOM 734 O O . LEU A 1 96 ? 17.779 -3.793 -33.416 1.00 91.44 96 LEU A O 1
ATOM 738 N N . ALA A 1 97 ? 18.312 -2.714 -31.526 1.00 91.38 97 ALA A N 1
ATOM 739 C CA . ALA A 1 97 ? 19.424 -1.969 -32.115 1.00 91.38 97 ALA A CA 1
ATOM 740 C C . ALA A 1 97 ? 20.517 -2.897 -32.670 1.00 91.38 97 ALA A C 1
ATOM 742 O O . ALA A 1 97 ? 21.078 -2.615 -33.724 1.00 91.38 97 ALA A O 1
ATOM 743 N N . SER A 1 98 ? 20.777 -4.026 -32.006 1.00 89.56 98 SER A N 1
ATOM 744 C CA . SER A 1 98 ? 21.750 -5.023 -32.470 1.00 89.56 98 SER A CA 1
ATOM 745 C C . SER A 1 98 ? 21.285 -5.768 -33.729 1.00 89.56 98 SER A C 1
ATOM 747 O O . SER A 1 98 ? 22.111 -6.146 -34.551 1.00 89.56 98 SER A O 1
ATOM 749 N N . ILE A 1 99 ? 19.973 -5.966 -33.900 1.00 91.00 99 ILE A N 1
ATOM 750 C CA . ILE A 1 99 ? 19.389 -6.636 -35.076 1.00 91.00 99 ILE A CA 1
ATOM 751 C C . ILE A 1 99 ? 19.326 -5.691 -36.285 1.00 91.00 99 ILE A C 1
ATOM 753 O O . ILE A 1 99 ? 19.638 -6.101 -37.398 1.00 91.00 99 ILE A O 1
ATOM 757 N N . PHE A 1 100 ? 18.926 -4.432 -36.085 1.00 84.62 100 PHE A N 1
ATOM 758 C CA . PHE A 1 100 ? 18.676 -3.484 -37.181 1.00 84.62 100 PHE A CA 1
ATOM 759 C C . PHE A 1 100 ? 19.840 -2.529 -37.477 1.00 84.62 100 PHE A C 1
ATOM 761 O O . PHE A 1 100 ? 19.909 -1.994 -38.577 1.00 84.62 100 PHE A O 1
ATOM 768 N N . GLY A 1 101 ? 20.749 -2.303 -36.525 1.00 73.44 101 GLY A N 1
ATOM 769 C CA . GLY A 1 101 ? 21.905 -1.412 -36.687 1.00 73.44 101 GLY A CA 1
ATOM 770 C C . GLY A 1 101 ? 23.147 -2.076 -37.289 1.00 73.44 101 GLY A C 1
ATOM 771 O O . GLY A 1 101 ? 24.156 -1.404 -37.473 1.00 73.44 101 GLY A O 1
ATOM 772 N N . GLY A 1 102 ? 23.094 -3.383 -37.561 1.00 66.00 102 GLY A N 1
ATOM 773 C CA . GLY A 1 102 ? 24.184 -4.152 -38.171 1.00 66.00 102 GLY A CA 1
ATOM 774 C C . GLY A 1 102 ? 24.140 -4.250 -39.703 1.00 66.00 102 GLY A C 1
ATOM 775 O O . GLY A 1 102 ? 24.900 -5.046 -40.253 1.00 66.00 102 GLY A O 1
ATOM 776 N N . HIS A 1 103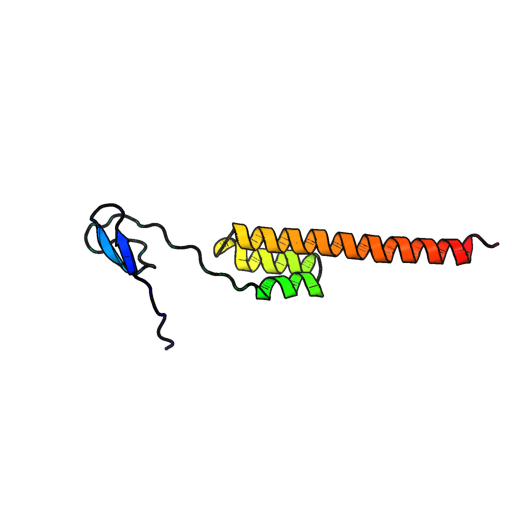 ? 23.254 -3.504 -40.373 1.00 55.34 103 HIS A N 1
ATOM 777 C CA . HIS A 1 103 ? 23.115 -3.457 -41.835 1.00 55.34 103 HIS A CA 1
ATOM 778 C C . HIS A 1 103 ? 23.686 -2.173 -42.436 1.00 55.34 103 HIS A C 1
ATOM 780 O O . HIS A 1 103 ? 23.469 -1.095 -41.839 1.00 55.34 103 HIS A O 1
#

Sequence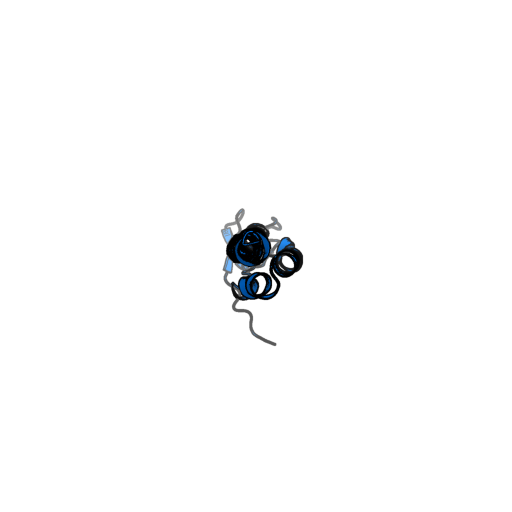 (103 aa):
MPEEKGGTKYCSNCGAEIDAKAVVCPKCGVAQHKPDEKVSSLWYLVPLFFGFIGGIVAWAVNKDRNAPKARNMLIFGIIWTIIVVILFGVSFLAILASIFGGH

pLDDT: mean 89.71, std 10.37, range [48.0, 96.69]

Foldseek 3Di:
DDDDPFDWDADPPPRDIDTQQDQADPPPGDGDDGDQADDDPCLLVQLVVVAQVSLVVSLVVCCVRHVVVNVVSNVSSPVNNVVVCVVVVVVVVVVVCVVPVVD

Secondary structure (DSSP, 8-state):
-------EEE-TTT--EEETT-SB-TTT--B-PPPPP---GGGGHHHHHHHHHHHHHHHHHHTTT-HHHHHHHHHHHHHHHHHHHHHHHHHHHHHHHHHHTT-